Protein AF-A0A7L3M0D4-F1 (afdb_monomer_lite)

pLDDT: mean 94.46, std 3.28, range [76.31, 98.12]

Sequence (82 aa):
MATLNQMHRQGRPPPLPKKLGPTLGRPQLKGVVVKN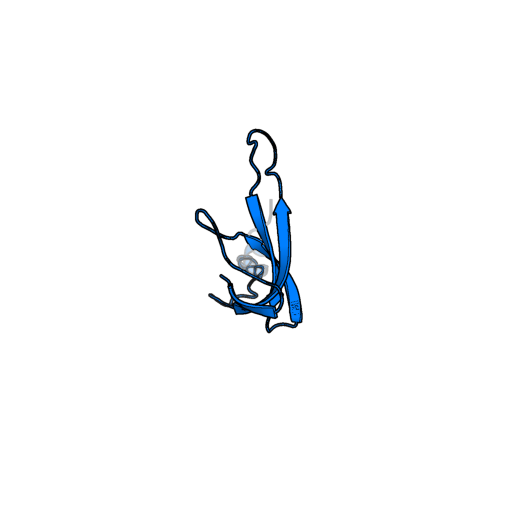LIRKPKKPNSANRKCARVRLSTGKEVICFIPGEGHNLQEHHVVLVQ

Radius of gyration: 21.41 Å; chains: 1; bounding box: 50×31×49 Å

InterPro domains:
  IPR005679 Ribosomal protein uS12, bacteria [PR01034] (26-41)
  IPR005679 Ribosomal protein uS12, bacteria [PR01034] (41-56)
  IPR005679 Ribosomal protein uS12, bacteria [PR01034] (57-76)
  IPR005679 Ribosomal protein uS12, bacteria [PR01034] (76-82)
  IPR006032 Small ribosomal subunit protein uS12 [PF00164] (22-81)
  IPR006032 Small ribosomal subunit protein uS12 [PIRSF002133] (1-82)
  IPR006032 Small ribosomal subunit protein uS12 [PS00055] (42-49)
  IPR006032 Small ribosomal subunit protein uS12 [PTHR11652] (3-82)
  IPR012340 Nucleic acid-binding, OB-fold [G3DSA:2.40.50.140] (1-82)
  IPR012340 Nucleic acid-binding, OB-fold [SSF50249] (8-81)

Organism: NCBI:txid2529409

Structure (mmCIF, N/CA/C/O backbone):
data_AF-A0A7L3M0D4-F1
#
_entry.id   AF-A0A7L3M0D4-F1
#
loop_
_atom_site.group_PDB
_atom_site.id
_atom_site.type_symbol
_atom_site.label_atom_id
_atom_site.label_alt_id
_atom_site.label_comp_id
_atom_site.label_asym_id
_atom_site.label_entity_id
_atom_site.label_seq_id
_atom_site.pdbx_PDB_ins_code
_atom_site.Cartn_x
_atom_site.Cartn_y
_atom_site.Cartn_z
_atom_site.occupancy
_atom_site.B_iso_or_equiv
_atom_site.auth_seq_id
_atom_site.auth_comp_id
_atom_site.auth_asym_id
_atom_site.auth_atom_id
_atom_site.pdbx_PDB_model_num
ATOM 1 N N . MET A 1 1 ? 37.161 0.282 -27.745 1.00 76.31 1 MET A N 1
ATOM 2 C CA . MET A 1 1 ? 36.032 0.395 -28.696 1.00 76.31 1 MET A CA 1
ATOM 3 C C . MET A 1 1 ? 35.719 -0.992 -29.227 1.00 76.31 1 MET A C 1
ATOM 5 O O . MET A 1 1 ? 36.660 -1.737 -29.473 1.00 76.31 1 MET A O 1
ATOM 9 N N . ALA A 1 2 ? 34.442 -1.358 -29.347 1.00 85.25 2 ALA A N 1
ATOM 10 C CA . ALA A 1 2 ? 34.062 -2.620 -29.981 1.00 85.25 2 ALA A CA 1
ATOM 11 C C . ALA A 1 2 ? 34.248 -2.515 -31.504 1.00 85.25 2 ALA A C 1
ATOM 13 O O . ALA A 1 2 ? 34.043 -1.444 -32.075 1.00 85.25 2 ALA A O 1
ATOM 14 N N . THR 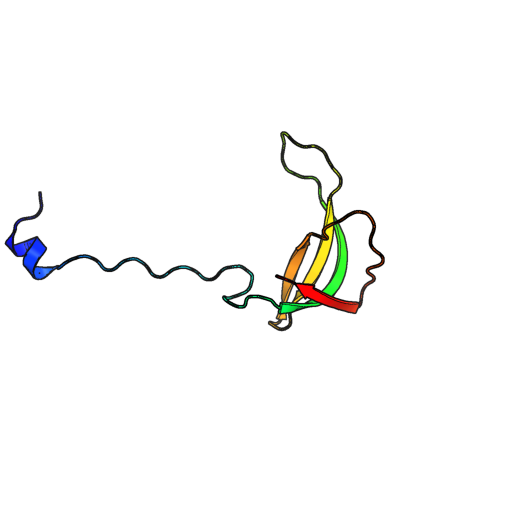A 1 3 ? 34.652 -3.601 -32.162 1.00 94.75 3 THR A N 1
ATOM 15 C CA . THR A 1 3 ? 34.801 -3.626 -33.627 1.00 94.75 3 THR A CA 1
ATOM 16 C C . THR A 1 3 ? 33.441 -3.778 -34.316 1.00 94.75 3 THR A C 1
ATOM 18 O O . THR A 1 3 ? 32.502 -4.331 -33.740 1.00 94.75 3 THR A O 1
ATOM 21 N N . LEU A 1 4 ? 33.329 -3.350 -35.581 1.00 92.44 4 LEU A N 1
ATOM 22 C CA . LEU A 1 4 ? 32.093 -3.506 -36.369 1.00 92.44 4 LEU A CA 1
ATOM 23 C C . LEU A 1 4 ? 31.628 -4.974 -36.437 1.00 92.44 4 LEU A C 1
ATOM 25 O O . LEU A 1 4 ? 30.441 -5.256 -36.293 1.00 92.44 4 LEU A O 1
ATOM 29 N N . ASN A 1 5 ? 32.567 -5.922 -36.532 1.00 95.31 5 ASN A N 1
ATOM 30 C CA . ASN A 1 5 ? 32.279 -7.362 -36.529 1.00 95.31 5 ASN A CA 1
ATOM 31 C C . ASN A 1 5 ? 31.786 -7.880 -35.164 1.00 95.31 5 ASN A C 1
ATOM 33 O O . ASN A 1 5 ? 31.084 -8.890 -35.107 1.00 95.31 5 ASN A O 1
ATOM 37 N N . GLN A 1 6 ? 32.159 -7.229 -34.055 1.00 94.12 6 GLN A N 1
ATOM 38 C CA . GLN A 1 6 ? 31.637 -7.552 -32.721 1.00 94.12 6 GLN A CA 1
ATOM 39 C C . GLN A 1 6 ? 30.202 -7.041 -32.569 1.00 94.12 6 GLN A C 1
ATOM 41 O O . GLN A 1 6 ? 29.342 -7.789 -32.113 1.00 94.12 6 GLN A O 1
ATOM 46 N N . MET A 1 7 ? 29.927 -5.815 -33.026 1.00 92.12 7 MET A N 1
ATOM 47 C CA . MET A 1 7 ? 28.580 -5.236 -33.002 1.00 92.12 7 MET A CA 1
ATOM 48 C C . MET A 1 7 ? 27.609 -5.993 -33.914 1.00 92.12 7 MET A C 1
ATOM 50 O O . MET A 1 7 ? 26.483 -6.264 -33.510 1.00 92.12 7 MET A O 1
ATOM 54 N N . HIS A 1 8 ? 28.047 -6.391 -35.112 1.00 92.44 8 HIS A N 1
ATOM 55 C CA . HIS A 1 8 ? 27.232 -7.189 -36.031 1.00 92.44 8 HIS A CA 1
ATOM 56 C C . HIS A 1 8 ? 26.879 -8.568 -35.446 1.00 92.44 8 HIS A C 1
ATOM 58 O O . HIS A 1 8 ? 25.743 -9.013 -35.564 1.00 92.44 8 HIS A O 1
ATOM 64 N N . ARG A 1 9 ? 27.827 -9.216 -34.752 1.00 93.31 9 ARG A N 1
ATOM 65 C CA . ARG A 1 9 ? 27.632 -10.536 -34.128 1.00 93.31 9 ARG A CA 1
ATOM 66 C C . ARG A 1 9 ? 26.750 -10.495 -32.881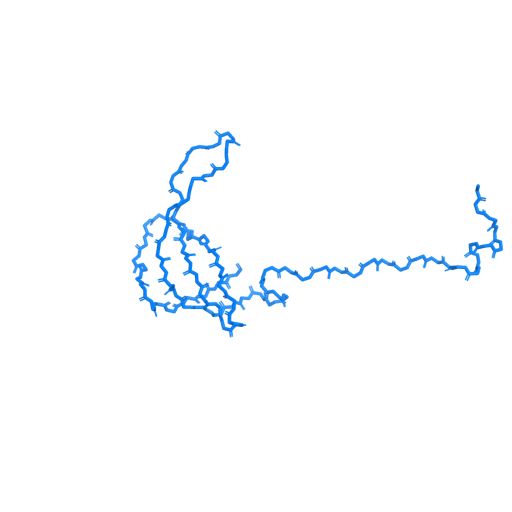 1.00 93.31 9 ARG A C 1
ATOM 68 O O . ARG A 1 9 ? 25.993 -11.428 -32.646 1.00 93.31 9 ARG A O 1
ATOM 75 N N . GLN A 1 10 ? 26.890 -9.456 -32.057 1.00 91.81 10 GLN A N 1
ATOM 76 C CA . GLN A 1 10 ? 26.136 -9.313 -30.805 1.00 91.81 10 GLN A CA 1
ATOM 77 C C . GLN A 1 10 ? 24.756 -8.678 -31.015 1.00 91.81 10 GLN A C 1
ATOM 79 O O . GLN A 1 10 ? 23.862 -8.877 -30.195 1.00 91.81 10 GLN A O 1
ATOM 84 N N . GLY A 1 11 ? 24.572 -7.933 -32.107 1.00 89.69 11 GLY A N 1
ATOM 85 C CA . GLY A 1 11 ? 23.349 -7.189 -32.367 1.00 89.69 11 GLY A CA 1
ATOM 86 C C . GLY A 1 11 ? 23.093 -6.096 -31.324 1.00 89.69 11 GLY A C 1
ATOM 87 O O . GLY A 1 11 ? 23.930 -5.776 -30.476 1.00 89.69 11 GLY A O 1
ATOM 88 N N . ARG A 1 12 ? 21.906 -5.489 -31.385 1.00 90.44 12 ARG A N 1
ATOM 89 C CA . ARG A 1 12 ? 21.468 -4.535 -30.362 1.00 90.44 12 ARG A CA 1
ATOM 90 C C . ARG A 1 12 ? 21.032 -5.313 -29.114 1.00 90.44 12 ARG A C 1
ATOM 92 O O . ARG A 1 12 ? 20.147 -6.160 -29.246 1.00 90.44 12 ARG A O 1
ATOM 99 N N . PRO A 1 13 ? 21.561 -5.014 -27.912 1.00 89.62 13 PRO A N 1
ATOM 100 C CA . PRO A 1 13 ? 21.078 -5.663 -26.703 1.00 89.62 13 PRO A CA 1
ATOM 101 C C . PRO A 1 13 ? 19.592 -5.326 -26.502 1.00 89.62 13 PRO A C 1
ATOM 103 O O . PRO A 1 13 ? 19.210 -4.152 -26.622 1.00 89.62 13 PRO A O 1
ATOM 106 N N . PRO A 1 14 ? 18.739 -6.325 -26.220 1.00 90.88 14 PRO A N 1
ATOM 107 C CA . PRO A 1 14 ? 17.333 -6.074 -25.965 1.00 90.88 14 PRO A CA 1
ATOM 108 C C . PRO A 1 14 ? 17.170 -5.255 -24.677 1.00 90.88 14 PRO A C 1
ATOM 110 O O . PRO A 1 14 ? 17.992 -5.360 -23.759 1.00 90.88 14 PRO A O 1
ATOM 113 N N . PRO A 1 15 ? 16.108 -4.440 -24.572 1.00 92.69 15 PRO A N 1
ATOM 114 C CA . PRO A 1 15 ? 15.795 -3.778 -23.318 1.00 92.69 15 PRO A CA 1
ATOM 115 C C . PRO A 1 15 ? 15.516 -4.823 -22.232 1.00 92.69 15 PRO A C 1
ATOM 117 O O . PRO A 1 15 ? 14.879 -5.849 -22.478 1.00 92.69 15 PRO A O 1
ATOM 120 N N . LEU A 1 16 ? 15.975 -4.541 -21.014 1.00 93.69 16 LEU A N 1
ATOM 121 C CA . LEU A 1 16 ? 15.718 -5.402 -19.863 1.00 93.69 16 LEU A CA 1
ATOM 122 C C . LEU A 1 16 ? 14.207 -5.475 -19.568 1.00 93.69 16 LEU A C 1
ATOM 124 O O . LEU A 1 16 ? 13.515 -4.452 -19.654 1.00 93.69 16 LEU A O 1
ATOM 128 N N . PRO A 1 17 ? 13.681 -6.648 -19.170 1.00 92.69 17 PRO A N 1
ATOM 129 C CA . PRO A 1 17 ? 12.283 -6.777 -18.781 1.00 92.69 17 PRO A CA 1
ATOM 130 C C . PRO A 1 17 ? 11.991 -5.958 -17.516 1.00 92.69 17 PRO A C 1
ATOM 132 O O . PRO A 1 17 ? 12.794 -5.897 -16.580 1.00 92.69 17 PRO A O 1
ATOM 135 N N . LYS A 1 18 ? 10.811 -5.330 -17.469 1.00 91.94 18 LYS A N 1
ATOM 136 C CA . LYS A 1 18 ? 10.372 -4.547 -16.305 1.00 91.94 18 LYS A CA 1
ATOM 137 C C . LYS A 1 18 ? 10.049 -5.482 -15.135 1.00 91.94 18 LYS A C 1
ATOM 139 O O . LYS A 1 18 ? 9.332 -6.466 -15.302 1.00 91.94 18 LYS A O 1
ATOM 144 N N . LYS A 1 19 ? 10.543 -5.154 -13.937 1.00 93.12 19 LYS A N 1
ATOM 145 C CA . LYS A 1 19 ? 10.205 -5.888 -12.707 1.00 93.12 19 LYS A CA 1
ATOM 146 C C . LYS A 1 19 ? 8.765 -5.593 -12.290 1.00 93.12 19 LYS A C 1
ATOM 148 O O . LYS A 1 19 ? 8.304 -4.457 -12.395 1.00 93.12 19 LYS A O 1
ATOM 153 N N . LEU A 1 20 ? 8.076 -6.613 -11.786 1.00 92.00 20 LEU A N 1
ATOM 154 C CA . LEU A 1 20 ? 6.721 -6.467 -11.262 1.00 92.00 20 LEU A CA 1
ATOM 155 C C . LEU A 1 20 ? 6.731 -5.669 -9.953 1.00 92.00 20 LEU A C 1
ATOM 157 O O . LEU A 1 20 ? 7.591 -5.863 -9.094 1.00 92.00 20 LEU A O 1
ATOM 161 N N . GLY A 1 21 ? 5.753 -4.775 -9.820 1.00 90.56 21 GLY A N 1
ATOM 162 C CA . GLY A 1 21 ? 5.542 -3.973 -8.620 1.00 90.56 21 GLY A CA 1
ATOM 163 C C . GLY A 1 21 ? 4.885 -4.746 -7.464 1.00 90.56 21 GLY A C 1
ATOM 164 O O . GLY A 1 21 ? 4.684 -5.962 -7.549 1.00 90.56 21 GLY A O 1
ATOM 165 N N . PRO A 1 22 ? 4.494 -4.040 -6.387 1.00 87.69 22 PRO A N 1
ATOM 166 C CA . PRO A 1 22 ? 3.863 -4.641 -5.206 1.00 87.69 22 PRO A CA 1
ATOM 167 C C . PRO A 1 22 ? 2.545 -5.363 -5.529 1.00 87.69 22 PRO A C 1
ATOM 169 O O . PRO A 1 22 ? 2.252 -6.402 -4.939 1.00 87.69 22 PRO A O 1
ATOM 172 N N . THR A 1 23 ? 1.802 -4.869 -6.520 1.00 90.75 23 THR A N 1
ATOM 173 C CA . THR A 1 23 ? 0.515 -5.419 -6.976 1.00 90.75 23 THR A CA 1
ATOM 174 C C . THR A 1 23 ? 0.683 -6.573 -7.984 1.00 90.75 23 THR A C 1
ATOM 176 O O . THR A 1 23 ? -0.290 -7.073 -8.540 1.00 90.75 23 THR A O 1
ATOM 179 N N . LEU A 1 24 ? 1.921 -7.035 -8.229 1.00 90.06 24 LEU A N 1
ATOM 180 C CA . LEU A 1 24 ? 2.247 -8.152 -9.132 1.00 90.06 24 LEU A CA 1
ATOM 181 C C . LEU A 1 24 ? 1.677 -7.991 -10.556 1.00 90.06 24 LEU A C 1
ATOM 183 O O . LEU A 1 24 ? 1.280 -8.966 -11.186 1.00 90.06 24 LEU A O 1
ATOM 187 N N . GLY A 1 25 ? 1.624 -6.754 -11.061 1.00 90.62 25 GLY A N 1
ATOM 188 C CA . GLY A 1 25 ? 1.113 -6.445 -12.403 1.00 90.62 25 GLY A CA 1
ATOM 189 C C . GLY A 1 25 ? -0.414 -6.381 -12.514 1.00 90.62 25 GLY A C 1
ATOM 190 O O . GLY A 1 25 ? -0.928 -6.212 -13.615 1.00 90.62 25 GLY A O 1
ATOM 191 N N . ARG A 1 26 ? -1.145 -6.494 -11.400 1.00 93.62 26 ARG A N 1
ATOM 192 C CA . ARG A 1 26 ? -2.599 -6.296 -11.356 1.00 93.62 26 ARG A CA 1
ATOM 193 C C . ARG A 1 26 ? -2.914 -4.830 -11.032 1.00 93.62 26 ARG A C 1
ATOM 1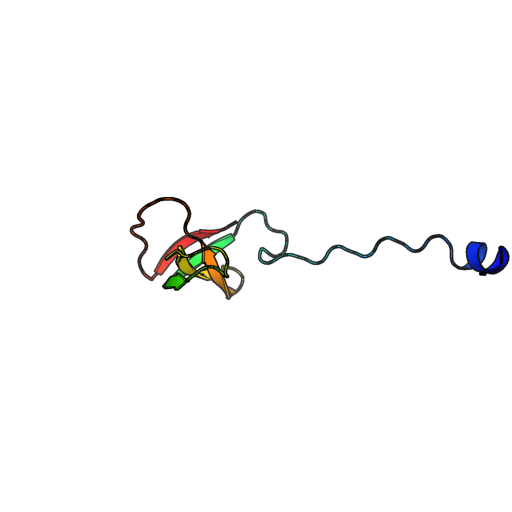95 O O . ARG A 1 26 ? -2.198 -4.260 -10.214 1.00 93.62 26 ARG A O 1
ATOM 202 N N . PRO A 1 27 ? -3.955 -4.217 -11.623 1.00 94.50 27 PRO A N 1
ATOM 203 C CA . PRO A 1 27 ? -4.322 -2.837 -11.298 1.00 94.50 27 PRO A CA 1
ATOM 204 C C . PRO A 1 27 ? -4.857 -2.681 -9.871 1.00 94.50 27 PRO A C 1
ATOM 206 O O . PRO A 1 27 ? -4.527 -1.714 -9.197 1.00 94.50 27 PRO A O 1
ATOM 209 N N . GLN A 1 28 ? -5.649 -3.648 -9.399 1.00 95.88 28 GLN A N 1
ATOM 210 C CA . GLN A 1 28 ? -6.134 -3.699 -8.022 1.00 95.88 28 GLN A CA 1
ATOM 211 C C . GLN A 1 28 ? -6.103 -5.124 -7.464 1.00 95.88 28 GLN A C 1
ATOM 213 O O . GLN A 1 28 ? -6.116 -6.119 -8.195 1.00 95.88 28 GLN A O 1
ATOM 218 N N . LEU A 1 29 ? -6.089 -5.222 -6.138 1.00 95.88 29 LEU A N 1
ATOM 219 C CA . LEU A 1 29 ? -6.132 -6.460 -5.379 1.00 95.88 29 LEU A CA 1
ATOM 220 C C . LEU A 1 29 ? -7.117 -6.350 -4.219 1.00 95.88 29 LEU A C 1
ATOM 222 O O . LEU A 1 29 ? -7.129 -5.375 -3.473 1.00 95.88 29 LEU A O 1
ATOM 226 N N . LYS A 1 30 ? -7.897 -7.412 -4.018 1.00 96.88 30 LYS A N 1
ATOM 227 C CA . LYS A 1 30 ? -8.686 -7.604 -2.799 1.00 96.88 30 LYS A CA 1
ATOM 228 C C . LYS A 1 30 ? -7.759 -7.976 -1.642 1.00 96.88 30 LYS A C 1
ATOM 230 O O . LYS A 1 30 ? -6.873 -8.824 -1.817 1.00 96.88 30 LYS A O 1
ATOM 235 N N . GLY A 1 31 ? -7.999 -7.397 -0.470 1.00 96.81 31 GLY A N 1
ATOM 236 C CA . GLY A 1 31 ? -7.299 -7.739 0.763 1.00 96.81 31 GLY A CA 1
ATOM 237 C C . GLY A 1 31 ? -8.179 -7.634 2.006 1.00 96.81 31 GLY A C 1
ATOM 238 O O . GLY A 1 31 ? -9.260 -7.053 1.968 1.00 96.81 31 GLY A O 1
ATOM 239 N N . VAL A 1 32 ? -7.707 -8.225 3.101 1.00 98.12 32 VAL A N 1
ATOM 240 C CA . VAL A 1 32 ? -8.348 -8.201 4.423 1.00 98.12 32 VAL A CA 1
ATOM 241 C C . VAL A 1 32 ? -7.461 -7.426 5.390 1.00 98.12 32 VAL A C 1
ATOM 243 O O . VAL A 1 32 ? -6.250 -7.659 5.444 1.00 98.12 32 VAL A O 1
ATOM 246 N N . VAL A 1 33 ? -8.037 -6.490 6.141 1.00 97.88 33 VAL A N 1
ATOM 247 C CA . VAL A 1 33 ? -7.312 -5.700 7.140 1.00 97.88 33 VAL A CA 1
ATOM 248 C C . VAL A 1 33 ? -6.912 -6.595 8.312 1.00 97.88 33 VAL A C 1
ATOM 250 O O . VAL A 1 33 ? -7.752 -7.238 8.931 1.00 97.88 33 VAL A O 1
ATOM 253 N N . VAL A 1 34 ? -5.616 -6.619 8.615 1.00 97.44 34 VAL A N 1
ATOM 254 C CA . VAL A 1 34 ? -5.046 -7.338 9.762 1.00 97.44 34 VAL A CA 1
ATOM 255 C C . VAL A 1 34 ? -4.978 -6.423 10.976 1.00 97.44 34 VAL A C 1
ATOM 257 O O . VAL A 1 34 ? -5.354 -6.831 12.060 1.00 97.44 34 VAL A O 1
ATOM 260 N N . LYS A 1 35 ? -4.467 -5.196 10.803 1.00 96.56 35 LYS A N 1
ATOM 261 C CA . LYS A 1 35 ? -4.395 -4.197 11.878 1.00 96.56 35 LYS A CA 1
ATOM 262 C C . LYS A 1 35 ? -4.262 -2.777 11.345 1.00 96.56 35 LYS A C 1
ATOM 264 O O . LYS A 1 35 ? -3.587 -2.547 10.336 1.00 96.56 35 LYS A O 1
ATOM 269 N N . ASN A 1 36 ? -4.803 -1.817 12.086 1.00 96.25 36 ASN A N 1
ATOM 270 C CA . ASN A 1 36 ? -4.626 -0.392 11.815 1.00 96.25 36 ASN A CA 1
ATOM 271 C C . ASN A 1 36 ? -3.342 0.120 12.482 1.00 96.25 36 ASN A C 1
ATOM 273 O O . ASN A 1 36 ? -3.015 -0.267 13.601 1.00 96.25 36 ASN A O 1
ATOM 277 N N . LEU A 1 37 ? -2.589 0.986 11.801 1.00 95.88 37 LEU A N 1
ATOM 278 C CA . LEU A 1 37 ? -1.322 1.514 12.312 1.00 95.88 37 LEU A CA 1
ATOM 279 C C . LEU A 1 37 ? -1.063 2.950 11.846 1.00 95.88 37 LEU A C 1
ATOM 281 O O . LEU A 1 37 ? -1.561 3.396 10.817 1.00 95.88 37 LEU A O 1
ATOM 285 N N . ILE A 1 38 ? -0.249 3.684 12.601 1.00 96.69 38 ILE A N 1
ATOM 286 C CA . ILE A 1 38 ? 0.156 5.053 12.262 1.00 96.69 38 ILE A CA 1
ATOM 287 C C . ILE A 1 38 ? 1.649 5.051 11.939 1.00 96.69 38 ILE A C 1
ATOM 289 O O . ILE A 1 38 ? 2.448 4.507 12.700 1.00 96.69 38 ILE A O 1
ATOM 293 N N . ARG A 1 39 ? 2.040 5.655 10.811 1.00 96.38 39 ARG A N 1
ATOM 294 C CA . ARG A 1 39 ? 3.449 5.817 10.416 1.00 96.38 39 ARG A CA 1
ATOM 295 C C . ARG A 1 39 ? 3.799 7.286 10.221 1.00 96.38 39 ARG A C 1
ATOM 297 O O . ARG A 1 39 ? 3.038 8.041 9.618 1.00 96.38 39 ARG A O 1
ATOM 304 N N . LYS A 1 40 ? 4.972 7.684 10.715 1.00 96.88 40 LYS A N 1
ATOM 305 C CA . LYS A 1 40 ? 5.532 9.015 10.462 1.00 96.88 40 LYS A CA 1
ATOM 306 C C . LYS A 1 40 ? 6.282 9.015 9.122 1.00 96.88 40 LYS A C 1
ATOM 308 O O . LYS A 1 40 ? 6.967 8.033 8.825 1.00 96.88 40 LYS A O 1
ATOM 313 N N . PRO A 1 41 ? 6.141 10.060 8.288 1.00 97.44 41 PRO A N 1
ATOM 314 C CA . PRO A 1 41 ? 6.917 10.191 7.061 1.00 97.44 41 PRO A CA 1
ATOM 315 C C . PRO A 1 41 ? 8.397 10.449 7.379 1.00 97.44 41 PRO A C 1
ATOM 317 O O . PRO A 1 41 ? 8.763 10.779 8.507 1.00 97.44 41 PRO A O 1
ATOM 320 N N . LYS A 1 42 ? 9.258 10.303 6.368 1.00 96.19 42 LYS A N 1
ATOM 321 C CA . LYS A 1 42 ? 10.662 10.716 6.473 1.00 96.19 42 LYS A CA 1
ATOM 322 C C . LYS A 1 42 ? 10.754 12.251 6.499 1.00 96.19 42 LYS A C 1
ATOM 324 O O . LYS A 1 42 ? 9.932 12.931 5.880 1.00 96.19 42 LYS A O 1
ATOM 329 N N . LYS A 1 43 ? 11.788 12.778 7.167 1.00 93.88 43 LYS A N 1
ATOM 330 C CA . LYS A 1 43 ? 12.197 14.196 7.090 1.00 93.88 43 LYS A CA 1
ATOM 331 C C . LYS A 1 43 ? 12.307 14.606 5.604 1.00 93.88 43 LYS A C 1
ATOM 333 O O . LYS A 1 43 ? 12.786 13.780 4.825 1.00 93.88 43 LYS A O 1
ATOM 338 N N . PRO A 1 44 ? 11.863 15.803 5.170 1.00 96.88 44 PRO A N 1
ATOM 339 C CA . PRO A 1 44 ? 11.555 17.032 5.924 1.00 96.88 44 PRO A CA 1
ATOM 340 C C . PRO A 1 44 ? 10.161 17.105 6.551 1.00 96.88 44 PRO A C 1
ATOM 342 O O . PRO A 1 44 ? 9.898 18.005 7.340 1.00 96.88 44 PRO A O 1
ATOM 345 N N . ASN A 1 45 ? 9.275 16.168 6.227 1.00 96.75 45 ASN A N 1
ATOM 346 C CA . ASN A 1 45 ? 7.878 16.261 6.628 1.00 96.75 45 ASN A CA 1
ATOM 347 C C . ASN A 1 45 ? 7.650 15.660 8.021 1.00 96.75 45 ASN A C 1
ATOM 349 O O . ASN A 1 45 ? 8.274 14.664 8.391 1.00 96.75 45 ASN A O 1
ATOM 353 N N . SER A 1 46 ? 6.689 16.214 8.759 1.00 95.06 46 SER A N 1
ATOM 354 C CA . SER A 1 46 ? 6.189 15.672 10.023 1.00 95.06 46 SER A CA 1
ATOM 355 C C . SER A 1 46 ? 4.670 15.503 9.937 1.00 95.06 46 SER A C 1
ATOM 357 O O . SER A 1 46 ? 3.942 16.420 9.578 1.00 95.06 46 SER A O 1
ATOM 359 N N . ALA A 1 47 ? 4.183 14.286 10.183 1.00 95.50 47 ALA A N 1
ATOM 360 C CA . ALA A 1 47 ? 2.755 13.970 10.221 1.00 95.50 47 ALA A CA 1
ATOM 361 C C . ALA A 1 47 ? 2.532 12.578 10.822 1.00 95.50 47 ALA A C 1
ATOM 363 O O . ALA A 1 47 ? 3.437 11.742 10.832 1.00 95.50 47 ALA A O 1
ATOM 364 N N . ASN A 1 48 ? 1.299 12.296 11.231 1.00 95.88 48 ASN A N 1
ATOM 365 C CA . ASN A 1 48 ? 0.847 10.955 11.589 1.00 95.88 48 ASN A CA 1
ATOM 366 C C . ASN A 1 48 ? -0.014 10.399 10.445 1.00 95.88 48 ASN A C 1
ATOM 368 O O . ASN A 1 48 ? -1.201 10.706 10.358 1.00 95.88 48 ASN A O 1
ATOM 372 N N . ARG A 1 49 ? 0.572 9.598 9.544 1.00 96.50 49 ARG A N 1
ATOM 373 C CA . ARG A 1 49 ? -0.157 9.011 8.407 1.00 96.50 49 ARG A CA 1
ATOM 374 C C . ARG A 1 49 ? -0.926 7.774 8.857 1.00 96.50 49 ARG A C 1
ATOM 376 O O . ARG A 1 49 ? -0.346 6.882 9.480 1.00 96.50 49 ARG A O 1
ATOM 383 N N . LYS A 1 50 ? -2.222 7.726 8.537 1.00 96.81 50 LYS A N 1
ATOM 384 C CA . LYS A 1 50 ? -3.071 6.555 8.768 1.00 96.81 50 LYS A CA 1
ATOM 385 C C . LYS A 1 50 ? -2.720 5.480 7.738 1.00 96.81 50 LYS A C 1
ATOM 387 O O . LYS A 1 50 ? -2.727 5.719 6.532 1.00 96.81 50 LYS A O 1
ATOM 392 N N . CYS A 1 51 ? -2.366 4.304 8.228 1.00 96.69 51 CYS A N 1
ATOM 393 C CA . CYS A 1 51 ? -1.991 3.154 7.424 1.00 96.69 51 CYS A CA 1
ATOM 394 C C . CYS A 1 51 ? -2.696 1.904 7.961 1.00 96.69 51 CYS A C 1
ATOM 396 O O . CYS A 1 51 ? -3.154 1.860 9.103 1.00 96.69 51 CYS A O 1
ATOM 398 N N . ALA A 1 52 ? -2.737 0.856 7.150 1.00 97.44 52 ALA A N 1
ATOM 399 C CA . ALA A 1 52 ? -3.243 -0.447 7.556 1.00 97.44 52 ALA A CA 1
ATOM 400 C C . ALA A 1 52 ? -2.290 -1.546 7.096 1.00 97.44 52 ALA A C 1
ATOM 402 O O . ALA A 1 52 ? -1.691 -1.455 6.024 1.00 97.44 52 ALA A O 1
ATOM 403 N N . ARG A 1 53 ? -2.149 -2.598 7.902 1.00 97.50 53 ARG A N 1
ATOM 404 C CA . ARG A 1 53 ? -1.567 -3.861 7.450 1.00 97.50 53 ARG A CA 1
ATOM 405 C C . ARG A 1 53 ? -2.689 -4.684 6.833 1.00 97.50 53 ARG A C 1
ATOM 407 O O . ARG A 1 53 ? -3.692 -4.927 7.498 1.00 97.50 53 ARG A O 1
ATOM 414 N N . VAL A 1 54 ? -2.516 -5.095 5.585 1.00 97.56 54 VAL A N 1
ATOM 415 C CA . VAL A 1 54 ? -3.526 -5.803 4.796 1.00 97.56 54 VAL A CA 1
ATOM 416 C C . VAL A 1 54 ? -2.931 -7.111 4.289 1.00 97.56 54 VAL A C 1
ATOM 418 O O . VAL A 1 54 ? -1.807 -7.137 3.785 1.00 97.56 54 VAL A O 1
ATOM 421 N N . ARG A 1 55 ? -3.684 -8.203 4.412 1.00 97.38 55 ARG A N 1
ATOM 422 C CA . ARG A 1 55 ? -3.367 -9.491 3.794 1.00 97.38 55 ARG A CA 1
ATOM 423 C C . ARG A 1 55 ? -4.058 -9.564 2.439 1.00 97.38 55 ARG A C 1
ATOM 425 O O . ARG A 1 55 ? -5.284 -9.544 2.363 1.00 97.38 55 ARG A O 1
ATOM 432 N N . LEU A 1 56 ? -3.275 -9.604 1.368 1.00 96.38 56 LEU A N 1
ATOM 433 C CA . LEU A 1 56 ? -3.784 -9.659 -0.000 1.00 96.38 56 LEU A CA 1
ATOM 434 C C . LEU A 1 56 ? -4.330 -11.052 -0.323 1.00 96.38 56 LEU A C 1
ATOM 436 O O . LEU A 1 56 ? -3.903 -12.053 0.250 1.00 96.38 56 LEU A O 1
ATOM 440 N N . SER A 1 57 ? -5.200 -11.126 -1.329 1.00 94.19 57 SER A N 1
ATOM 441 C CA . SER A 1 57 ? -5.656 -12.390 -1.937 1.00 94.19 57 SER A CA 1
ATOM 442 C C . SER A 1 57 ? -4.517 -13.288 -2.438 1.00 94.19 57 SER A C 1
ATOM 444 O O . SER A 1 57 ? -4.684 -14.496 -2.540 1.00 94.19 57 SER A O 1
ATOM 446 N N . THR A 1 58 ? -3.338 -12.721 -2.705 1.00 93.12 58 THR A N 1
ATOM 447 C CA . THR A 1 58 ? -2.117 -13.456 -3.071 1.00 93.12 58 THR A CA 1
ATOM 448 C C . THR A 1 58 ? -1.409 -14.099 -1.871 1.00 93.12 58 THR A C 1
ATOM 450 O O . THR A 1 58 ? -0.374 -14.734 -2.042 1.00 93.12 58 THR A O 1
ATOM 453 N N . GLY A 1 59 ? -1.919 -13.900 -0.651 1.00 92.38 59 GLY A N 1
ATOM 454 C CA . GLY A 1 59 ? -1.362 -14.412 0.602 1.00 92.38 59 GLY A CA 1
ATOM 455 C C . GLY A 1 59 ? -0.308 -13.510 1.249 1.00 92.38 59 GLY A C 1
ATOM 456 O O . GLY A 1 59 ? -0.001 -13.695 2.424 1.00 92.38 59 GLY A O 1
ATOM 457 N N . LYS A 1 60 ? 0.216 -12.510 0.527 1.00 93.88 60 LYS A N 1
ATOM 458 C CA . 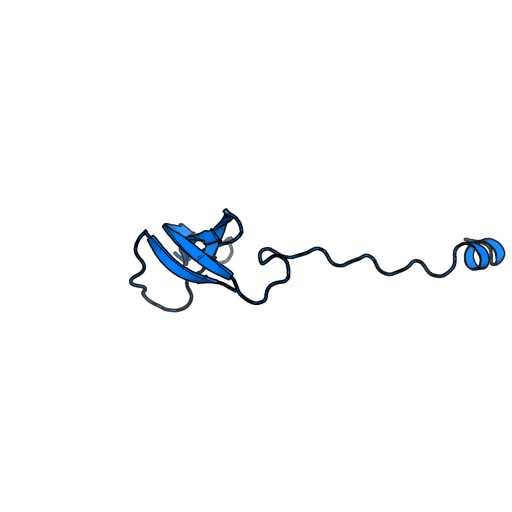LYS A 1 60 ? 1.228 -11.578 1.046 1.00 93.88 60 LYS A CA 1
ATOM 459 C C . LYS A 1 60 ? 0.619 -10.557 2.002 1.00 93.88 60 LYS A C 1
ATOM 461 O O . LYS A 1 60 ? -0.441 -9.992 1.733 1.00 93.88 60 LYS A O 1
ATOM 466 N N . GLU A 1 61 ? 1.339 -10.264 3.077 1.00 95.88 61 GLU A N 1
ATOM 467 C CA . GLU A 1 61 ? 1.013 -9.167 3.982 1.00 95.88 61 GLU A CA 1
ATOM 468 C C . GLU A 1 61 ? 1.773 -7.908 3.582 1.00 95.88 61 GLU A C 1
ATOM 470 O O . GLU A 1 61 ? 3.002 -7.901 3.496 1.00 95.88 61 GLU A O 1
ATOM 475 N N . VAL A 1 62 ? 1.034 -6.830 3.355 1.00 95.81 62 VAL A N 1
ATOM 476 C CA . VAL A 1 62 ? 1.574 -5.540 2.925 1.00 95.81 62 VAL A CA 1
ATOM 477 C C . VAL A 1 62 ? 1.049 -4.421 3.814 1.00 95.81 62 VAL A C 1
ATOM 479 O O . VAL A 1 62 ? 0.096 -4.596 4.574 1.00 95.81 62 VAL A O 1
ATOM 482 N N . ILE A 1 63 ? 1.695 -3.261 3.744 1.00 96.62 63 ILE A N 1
ATOM 483 C CA . ILE A 1 63 ? 1.252 -2.057 4.446 1.00 96.62 63 ILE A CA 1
ATOM 484 C C . ILE A 1 63 ? 0.733 -1.078 3.407 1.00 96.62 63 ILE A C 1
ATOM 486 O O . ILE A 1 63 ? 1.469 -0.681 2.507 1.00 96.62 63 ILE A O 1
ATOM 490 N N . CYS A 1 64 ? -0.526 -0.695 3.562 1.00 96.00 64 CYS A N 1
ATOM 491 C CA . CYS A 1 64 ? -1.243 0.194 2.666 1.00 96.00 64 CYS A CA 1
ATOM 492 C C . CYS A 1 64 ? -1.469 1.552 3.337 1.00 96.00 64 CYS A C 1
ATOM 494 O O . CYS A 1 64 ? -1.611 1.652 4.561 1.00 96.00 64 CYS A O 1
ATOM 496 N N . PHE A 1 65 ? -1.501 2.602 2.522 1.00 97.00 65 PHE A N 1
ATOM 497 C CA . PHE A 1 65 ? -1.888 3.942 2.945 1.00 97.00 65 PHE A CA 1
ATOM 498 C C . PHE A 1 65 ? -3.406 4.105 2.832 1.00 97.00 65 PHE A C 1
ATOM 500 O O . PHE A 1 65 ? -4.000 3.615 1.875 1.00 97.00 65 PHE A O 1
ATOM 507 N N . ILE A 1 66 ? -4.019 4.782 3.804 1.00 96.81 66 ILE A N 1
ATOM 508 C CA . ILE A 1 66 ? -5.442 5.124 3.765 1.00 96.81 66 ILE A CA 1
ATOM 509 C C . ILE A 1 66 ? -5.538 6.586 3.313 1.00 96.81 66 ILE A C 1
ATOM 511 O O . ILE A 1 66 ? -5.064 7.460 4.044 1.00 96.81 66 ILE A O 1
ATOM 515 N N . PRO A 1 67 ? -6.082 6.867 2.117 1.00 96.75 67 PRO A N 1
ATOM 516 C CA . PRO A 1 67 ? -6.250 8.233 1.640 1.00 96.75 67 PRO A CA 1
ATOM 517 C C . PRO A 1 67 ? -7.413 8.938 2.355 1.00 96.75 67 PRO A C 1
ATOM 519 O O . PRO A 1 67 ? -8.319 8.286 2.868 1.00 96.75 67 PRO A O 1
ATOM 522 N N . GLY A 1 68 ? -7.404 10.272 2.335 1.00 94.69 68 GLY A N 1
ATOM 523 C CA . GLY A 1 68 ? -8.453 11.101 2.934 1.00 94.69 68 GLY A CA 1
ATOM 524 C C . GLY A 1 68 ? -8.264 11.388 4.427 1.00 94.69 68 GLY A C 1
ATOM 525 O O . GLY A 1 68 ? -7.212 11.114 5.013 1.00 94.69 68 GLY A O 1
ATOM 526 N N . GLU A 1 69 ? -9.297 11.981 5.024 1.00 93.75 69 GLU A N 1
ATOM 527 C CA . GLU A 1 69 ? -9.354 12.359 6.435 1.00 93.75 69 GLU A CA 1
ATOM 528 C C . GLU A 1 69 ? -10.406 11.519 7.161 1.00 93.75 69 GLU A C 1
ATOM 530 O O . GLU A 1 69 ? -11.566 11.480 6.761 1.00 93.75 69 GLU A O 1
ATOM 535 N N . GLY A 1 70 ? -9.995 10.850 8.241 1.00 92.38 70 GLY A N 1
ATOM 536 C CA . GLY A 1 70 ? -10.862 9.936 8.987 1.00 92.38 70 GLY A CA 1
ATOM 537 C C . GLY A 1 70 ? -11.122 8.610 8.260 1.00 92.38 70 GLY A C 1
ATOM 538 O O . GLY A 1 70 ? -11.193 8.532 7.038 1.00 92.38 70 GLY A O 1
ATOM 539 N N . HIS A 1 71 ? -11.235 7.522 9.024 1.00 95.12 71 HIS A N 1
ATOM 540 C CA . HIS A 1 71 ? -11.588 6.204 8.494 1.00 95.12 71 HIS A CA 1
ATOM 541 C C . HIS A 1 71 ? -12.204 5.331 9.594 1.00 95.12 71 HIS A C 1
ATOM 543 O O . HIS A 1 71 ? -11.796 5.420 10.749 1.00 95.12 71 HIS A O 1
ATOM 549 N N . ASN A 1 72 ? -13.148 4.457 9.233 1.00 95.69 72 ASN A N 1
ATOM 550 C CA . ASN A 1 72 ? -13.809 3.517 10.154 1.00 95.69 72 ASN A CA 1
ATOM 551 C C . ASN A 1 72 ? -13.417 2.050 9.869 1.00 95.69 72 ASN A C 1
ATOM 553 O O . ASN A 1 72 ? -14.237 1.138 9.937 1.00 95.69 72 ASN A O 1
ATOM 557 N N . LEU A 1 73 ? -12.170 1.814 9.443 1.00 95.69 73 LEU A N 1
ATOM 558 C CA . LEU A 1 73 ? -11.684 0.452 9.185 1.00 95.69 73 LEU A CA 1
ATOM 559 C C . LEU A 1 73 ? -11.450 -0.277 10.504 1.00 95.69 73 LEU A C 1
ATOM 561 O O . LEU A 1 73 ? -10.821 0.275 11.407 1.00 95.69 73 LEU A O 1
ATOM 565 N N . GLN A 1 74 ? -11.873 -1.532 10.561 1.00 96.06 74 GLN A N 1
ATOM 566 C CA . GLN A 1 74 ? -11.598 -2.446 11.661 1.00 96.06 74 GLN A CA 1
ATOM 567 C C . GLN A 1 74 ? -10.854 -3.675 11.131 1.00 96.06 74 GLN A C 1
ATOM 569 O O . GLN A 1 74 ? -10.694 -3.858 9.920 1.00 96.06 74 GLN A O 1
ATOM 574 N N . GLU A 1 75 ? -10.369 -4.512 12.041 1.00 96.38 75 GLU A N 1
ATOM 575 C CA . GLU A 1 75 ? -9.780 -5.799 11.676 1.00 96.38 75 GLU A CA 1
ATOM 576 C C . GLU A 1 75 ? -10.816 -6.668 10.946 1.00 96.38 75 GLU A C 1
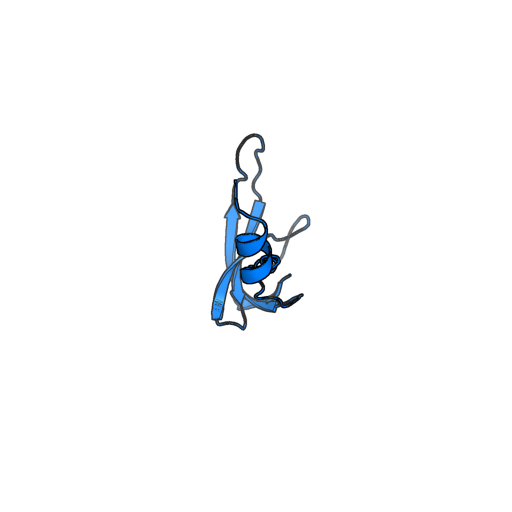ATOM 578 O O . GLU A 1 75 ? -12.017 -6.551 11.173 1.00 96.38 75 GLU A O 1
ATOM 583 N N . HIS A 1 76 ? -10.356 -7.530 10.040 1.00 96.38 76 HIS A N 1
ATOM 584 C CA . HIS A 1 76 ? -11.181 -8.415 9.205 1.00 96.38 76 HIS A CA 1
ATOM 585 C C . HIS A 1 76 ? -12.047 -7.727 8.137 1.00 96.38 76 HIS A C 1
ATOM 587 O O . HIS A 1 76 ? -12.664 -8.415 7.321 1.00 96.38 76 HIS A O 1
ATOM 593 N N . HIS A 1 77 ? -12.042 -6.394 8.048 1.00 97.69 77 HIS A N 1
ATOM 594 C CA . HIS A 1 77 ? -12.698 -5.696 6.942 1.00 97.69 77 HIS A CA 1
ATOM 595 C C . HIS A 1 77 ? -12.031 -6.026 5.604 1.00 97.69 77 HIS A C 1
ATOM 597 O O . HIS A 1 77 ? -10.804 -6.101 5.486 1.00 97.69 77 HIS A O 1
ATOM 603 N N . VAL A 1 78 ? -12.855 -6.185 4.572 1.00 97.31 78 VAL A N 1
ATOM 604 C CA . VAL A 1 78 ? -12.412 -6.432 3.200 1.00 97.31 78 VAL A CA 1
ATOM 605 C C . VAL A 1 78 ? -12.263 -5.100 2.471 1.00 97.31 78 VAL A C 1
ATOM 607 O O . VAL A 1 78 ? -13.179 -4.284 2.476 1.00 97.31 78 VAL A O 1
ATOM 610 N N . VAL A 1 79 ? -11.120 -4.891 1.818 1.00 97.12 79 VAL A N 1
ATOM 611 C CA . VAL A 1 79 ? -10.787 -3.651 1.104 1.00 97.12 79 VAL A CA 1
ATOM 612 C C . VAL A 1 79 ? -10.221 -3.933 -0.288 1.00 97.12 79 VAL A C 1
ATOM 614 O O . VAL A 1 79 ? -9.637 -4.992 -0.540 1.00 97.12 79 VAL A O 1
ATOM 617 N N . LEU A 1 80 ? -10.385 -2.966 -1.191 1.00 97.06 80 LEU A N 1
ATOM 618 C CA . LEU A 1 80 ? -9.735 -2.941 -2.499 1.00 97.06 80 LEU A CA 1
ATOM 619 C C . LEU A 1 80 ? -8.477 -2.066 -2.415 1.00 97.06 80 LEU A C 1
ATOM 621 O O . LEU A 1 80 ? -8.543 -0.924 -1.970 1.00 97.06 80 LEU A O 1
ATOM 625 N N . VAL A 1 81 ? -7.337 -2.615 -2.824 1.00 94.88 81 VAL A N 1
ATOM 626 C CA . VAL A 1 81 ? -6.023 -1.956 -2.815 1.00 94.88 81 VAL A CA 1
ATOM 627 C C . VAL A 1 81 ? -5.547 -1.784 -4.254 1.00 94.88 81 VAL A C 1
ATOM 629 O O . VAL A 1 81 ? -5.782 -2.674 -5.068 1.00 94.88 81 VAL A O 1
ATOM 632 N N . GLN A 1 82 ? -4.861 -0.682 -4.555 1.00 93.50 82 GLN A N 1
ATOM 633 C CA . GLN A 1 82 ? -4.213 -0.410 -5.844 1.00 93.50 82 GLN A CA 1
ATOM 634 C C . GLN A 1 82 ? -2.713 -0.173 -5.658 1.00 93.50 82 GLN A C 1
ATOM 636 O O . GLN A 1 82 ? -2.358 0.476 -4.644 1.00 93.50 82 GLN A O 1
#

Secondary structure (DSSP, 8-state):
---HHHHHHH-SPPPPPPPP-TTTT-S-EEEEEEEEEEEPPPTT----EEEEEEEETTS-EEEEE--SS-----TT-EEEE-

Foldseek 3Di:
DDDPVRCVVVDDDDDDDDDADPCRPDPKWKWFFADWDWDADDPPDGDTFTWTFIQTPVRDTDIGGDDDDDDDDDGGDMDMGD